Protein AF-A0A0F8YKE1-F1 (afdb_monomer_lite)

Secondary structure (DSSP, 8-state):
---EEEEE-TTT--TTT--SBTTB-BS-HHHHHHHHHHTTTT-TT--SSSTTEEEEEEBTB-B-S-EEE-S----BTTBPEEEEEESSSTTS---EEEETTSSSSEEEEEE-SS--TT-EEEEEEESEEEE--SSS--EEEEEESS-EEEEEES-EEES-SEEEESSS-EEEES-EEE-

Organism: NCBI:txid412755

InterPro domains:
  IPR011050 Pectin lyase fold/virulence factor [SSF51126] (3-175)
  IPR012334 Pectin lyase fold [G3DSA:2.160.20.10] (1-179)

Radius of gyration: 15.2 Å; chains: 1; bounding box: 40×34×45 Å

Structure (mmCIF, N/CA/C/O backbone):
data_AF-A0A0F8YKE1-F1
#
_entry.id   AF-A0A0F8YKE1-F1
#
loop_
_atom_site.group_PDB
_atom_site.id
_atom_site.type_symbol
_atom_site.label_atom_id
_atom_site.label_alt_id
_atom_site.label_comp_id
_atom_site.label_asym_id
_atom_site.label_entity_id
_atom_site.label_seq_id
_atom_site.pdbx_PDB_ins_code
_atom_site.Cartn_x
_atom_site.Cartn_y
_atom_site.Cartn_z
_atom_site.occupancy
_atom_site.B_iso_or_equiv
_atom_site.auth_seq_id
_atom_site.auth_comp_id
_atom_site.auth_asym_id
_atom_site.auth_atom_id
_atom_site.pdbx_PDB_model_num
ATOM 1 N N . MET A 1 1 ? 7.283 -3.281 23.071 1.00 42.06 1 MET A N 1
ATOM 2 C CA . MET A 1 1 ? 6.398 -2.168 22.668 1.00 42.06 1 MET A CA 1
ATOM 3 C C . MET A 1 1 ? 5.193 -2.804 21.998 1.00 42.06 1 MET A C 1
ATOM 5 O O . MET A 1 1 ? 5.369 -3.890 21.469 1.00 42.06 1 MET A O 1
ATOM 9 N N . ALA A 1 2 ? 3.989 -2.250 22.140 1.00 45.50 2 ALA A N 1
ATOM 10 C CA . ALA A 1 2 ? 2.823 -2.806 21.450 1.00 45.50 2 ALA A CA 1
ATOM 11 C C . ALA A 1 2 ? 2.965 -2.576 19.938 1.00 45.50 2 ALA A C 1
ATOM 13 O O . ALA A 1 2 ? 3.524 -1.544 19.557 1.00 45.50 2 ALA A O 1
ATOM 14 N N . ALA A 1 3 ? 2.463 -3.509 19.127 1.00 58.97 3 ALA A N 1
ATOM 15 C CA . ALA A 1 3 ? 2.350 -3.331 17.686 1.00 58.97 3 ALA A CA 1
ATOM 16 C C . ALA A 1 3 ? 1.659 -1.994 17.380 1.00 58.97 3 ALA A C 1
ATOM 18 O O . ALA A 1 3 ? 0.665 -1.640 18.024 1.00 58.97 3 ALA A O 1
ATOM 19 N N . SER A 1 4 ? 2.215 -1.226 16.445 1.00 85.44 4 SER A N 1
ATOM 20 C CA . SER A 1 4 ? 1.651 0.060 16.041 1.00 85.44 4 SER A CA 1
ATOM 21 C C . SER A 1 4 ? 0.777 -0.142 14.816 1.00 85.44 4 SER A C 1
ATOM 23 O O . SER A 1 4 ? 1.277 -0.415 13.732 1.00 85.44 4 SER A O 1
ATOM 25 N N . GLU A 1 5 ? -0.521 0.068 14.955 1.00 93.31 5 GLU A N 1
ATOM 26 C CA . GLU A 1 5 ? -1.420 0.123 13.806 1.00 93.31 5 GLU A CA 1
ATOM 27 C C . GLU A 1 5 ? -1.570 1.568 13.327 1.00 93.31 5 GLU A C 1
ATOM 29 O O . GLU A 1 5 ? -1.713 2.486 14.139 1.00 93.31 5 GLU A O 1
ATOM 34 N N . ILE A 1 6 ? -1.518 1.771 12.014 1.00 94.81 6 ILE A N 1
ATOM 35 C CA . ILE A 1 6 ? -1.763 3.054 11.356 1.00 94.81 6 ILE A CA 1
ATOM 36 C C . ILE A 1 6 ? -2.812 2.829 10.277 1.00 94.81 6 ILE A C 1
ATOM 38 O O . ILE A 1 6 ? -2.688 1.913 9.475 1.00 94.81 6 ILE A O 1
ATOM 42 N N . TYR A 1 7 ? -3.838 3.665 10.259 1.00 97.38 7 TYR A N 1
ATOM 43 C CA . TYR A 1 7 ? -4.981 3.530 9.371 1.00 97.38 7 TYR A CA 1
ATOM 44 C C . TYR A 1 7 ? -4.992 4.655 8.342 1.00 97.38 7 TYR A C 1
ATOM 46 O O . TYR A 1 7 ? -4.867 5.830 8.698 1.00 97.38 7 TYR A O 1
ATOM 54 N N . CYS A 1 8 ? -5.197 4.283 7.082 1.00 97.69 8 CYS A N 1
ATOM 55 C CA . CYS A 1 8 ? -5.431 5.192 5.972 1.00 97.69 8 CYS A CA 1
ATOM 56 C C . CYS A 1 8 ? -6.781 4.884 5.317 1.00 97.69 8 CYS A C 1
ATOM 58 O O . CYS A 1 8 ? -7.172 3.724 5.179 1.00 97.69 8 CYS A O 1
ATOM 60 N N . ASP A 1 9 ? -7.467 5.920 4.854 1.00 97.31 9 ASP A N 1
ATOM 61 C CA . ASP A 1 9 ? -8.730 5.836 4.117 1.00 97.31 9 ASP A CA 1
ATOM 62 C C . ASP A 1 9 ? -8.773 7.021 3.147 1.00 97.31 9 ASP A C 1
ATOM 64 O O . ASP A 1 9 ? -8.971 8.159 3.568 1.00 97.31 9 ASP A O 1
ATOM 68 N N . TYR A 1 10 ? -8.564 6.783 1.851 1.00 94.69 10 TYR A N 1
ATOM 69 C CA . TYR A 1 10 ? -8.483 7.882 0.881 1.00 94.69 10 TYR A CA 1
ATOM 70 C C . TYR A 1 10 ? -9.808 8.652 0.744 1.00 94.69 10 TYR A C 1
ATOM 72 O O . TYR A 1 10 ? -9.823 9.859 0.481 1.00 94.69 10 TYR A O 1
ATOM 80 N N . GLY A 1 11 ? -10.933 7.959 0.948 1.00 94.06 11 GLY A N 1
ATOM 81 C CA . GLY A 1 11 ? -12.273 8.527 0.833 1.00 94.06 11 GLY A CA 1
ATOM 82 C C . GLY A 1 11 ? -12.711 9.360 2.040 1.00 94.06 11 GLY A C 1
ATOM 83 O O . GLY A 1 11 ? -13.487 10.301 1.867 1.00 94.06 11 GLY A O 1
ATOM 84 N N . LEU A 1 12 ? -12.242 9.029 3.249 1.00 95.19 12 LEU A N 1
ATOM 85 C CA . LEU A 1 12 ? -12.722 9.635 4.504 1.00 95.19 12 LEU A CA 1
ATOM 86 C C . LEU A 1 12 ? -11.629 10.244 5.394 1.00 95.19 12 LEU A C 1
ATOM 88 O O . LEU A 1 12 ? -11.960 10.983 6.321 1.00 95.19 12 LEU A O 1
ATOM 92 N N . GLY A 1 13 ? -10.360 9.926 5.154 1.00 96.69 13 GLY A N 1
ATOM 93 C CA . GLY A 1 13 ? -9.231 10.383 5.956 1.00 96.69 13 GLY A CA 1
ATOM 94 C C . GLY A 1 13 ? -8.806 11.822 5.673 1.00 96.69 13 GLY A C 1
ATOM 95 O O . GLY A 1 13 ? -9.210 12.448 4.687 1.00 96.69 13 GLY A O 1
ATOM 96 N N . ASP A 1 14 ? -7.944 12.340 6.547 1.00 97.19 14 ASP A N 1
ATOM 97 C CA . ASP A 1 14 ? -7.379 13.688 6.451 1.00 97.19 14 ASP A CA 1
ATOM 98 C C . ASP A 1 14 ? -5.913 13.688 6.913 1.00 97.19 14 ASP A C 1
ATOM 100 O O . ASP A 1 14 ? -5.609 13.353 8.052 1.00 97.19 14 ASP A O 1
ATOM 104 N N . ASP A 1 15 ? -4.984 14.093 6.047 1.00 96.38 15 ASP A N 1
ATOM 105 C CA . ASP A 1 15 ? -3.555 14.145 6.391 1.00 96.38 15 ASP A CA 1
ATOM 106 C C . ASP A 1 15 ? -3.179 15.334 7.289 1.00 96.38 15 ASP A C 1
ATOM 108 O O . ASP A 1 15 ? -2.101 15.337 7.896 1.00 96.38 15 ASP A O 1
ATOM 112 N N . ALA A 1 16 ? -4.036 16.356 7.365 1.00 96.25 16 ALA A N 1
ATOM 113 C CA . ALA A 1 16 ? -3.823 17.529 8.202 1.00 96.25 16 ALA A CA 1
ATOM 114 C C . ALA A 1 16 ? -4.323 17.317 9.635 1.00 96.25 16 ALA A C 1
ATOM 116 O O . ALA A 1 16 ? -3.720 17.850 10.569 1.00 96.25 16 ALA A O 1
ATOM 117 N N . SER A 1 17 ? -5.424 16.577 9.804 1.00 95.44 17 SER A N 1
ATOM 118 C CA . SER A 1 17 ? -6.098 16.417 11.099 1.00 95.44 17 SER A CA 1
ATOM 119 C C . SER A 1 17 ? -6.250 14.974 11.591 1.00 95.44 17 SER A C 1
ATOM 121 O O . SER A 1 17 ? -6.520 14.781 12.777 1.00 95.44 17 SER A O 1
ATOM 123 N N . GLY A 1 18 ? -6.047 13.972 10.731 1.00 94.94 18 GLY A N 1
ATOM 124 C CA . GLY A 1 18 ? -6.016 12.563 11.114 1.00 94.94 18 GLY A CA 1
ATOM 125 C C . GLY A 1 18 ? -4.849 12.259 12.051 1.00 94.94 18 GLY A C 1
ATOM 126 O O . GLY A 1 18 ? -3.796 12.897 11.991 1.00 94.94 18 GLY A O 1
ATOM 127 N N . ASP A 1 19 ? -5.036 11.283 12.935 1.00 94.50 19 ASP A N 1
ATOM 128 C CA . ASP A 1 19 ? -4.008 10.812 13.872 1.00 94.50 19 ASP A CA 1
ATOM 129 C C . ASP A 1 19 ? -3.507 9.396 13.538 1.00 94.50 19 ASP A C 1
ATOM 131 O O . ASP A 1 19 ? -2.586 8.879 14.181 1.00 94.50 19 ASP A O 1
ATOM 135 N N . GLY A 1 20 ? -4.073 8.786 12.493 1.00 94.38 20 GLY A N 1
ATOM 136 C CA . GLY A 1 20 ? -3.740 7.444 12.038 1.00 94.38 20 GLY A CA 1
ATOM 137 C C . GLY A 1 20 ? -4.436 6.345 12.829 1.00 94.38 20 GLY A C 1
ATOM 138 O O . GLY A 1 20 ? -4.093 5.182 12.646 1.00 94.38 20 GLY A O 1
ATOM 139 N N . THR A 1 21 ? -5.394 6.668 13.700 1.00 95.81 21 THR A N 1
ATOM 140 C CA . THR A 1 21 ? -6.300 5.678 14.293 1.00 95.81 21 THR A CA 1
ATOM 141 C C . THR A 1 21 ? -7.418 5.317 13.318 1.00 95.81 21 THR A C 1
ATOM 143 O O . THR A 1 21 ? -7.737 6.075 12.407 1.00 95.81 21 THR A O 1
ATOM 146 N N . GLN A 1 22 ? -8.087 4.181 13.531 1.00 95.06 22 GLN A N 1
ATOM 147 C CA . GLN A 1 22 ? -9.212 3.771 12.682 1.00 95.06 22 GLN A CA 1
ATOM 148 C C . GLN A 1 22 ? -10.360 4.802 12.649 1.00 95.06 22 GLN A C 1
ATOM 150 O O . GLN A 1 22 ? -11.079 4.890 11.657 1.00 95.06 22 GLN A O 1
ATOM 155 N N . GLY A 1 23 ? -10.553 5.570 13.730 1.00 95.31 23 GLY A N 1
ATOM 156 C CA . GLY A 1 23 ? -11.599 6.594 13.817 1.00 95.31 23 GLY A CA 1
ATOM 157 C C . GLY A 1 23 ? -11.226 7.932 13.171 1.00 95.31 23 GLY A C 1
ATOM 158 O O . GLY A 1 23 ? -12.122 8.668 12.764 1.00 95.31 23 GLY A O 1
ATOM 159 N N . LEU A 1 24 ? -9.929 8.238 13.075 1.00 96.00 24 LEU A N 1
ATOM 160 C CA . LEU A 1 24 ? -9.374 9.440 12.446 1.00 96.00 24 LEU A CA 1
ATOM 161 C C . LEU A 1 24 ? -8.190 9.046 11.539 1.00 96.00 24 LEU A C 1
ATOM 163 O O . LEU A 1 24 ? -7.035 9.376 11.840 1.00 96.00 24 LEU A O 1
ATOM 167 N N . PRO A 1 25 ? -8.454 8.300 10.449 1.00 97.44 25 PRO A N 1
ATOM 168 C CA . PRO A 1 25 ? -7.399 7.781 9.594 1.00 97.44 25 PRO A CA 1
ATOM 169 C C . PRO A 1 25 ? -6.700 8.909 8.832 1.00 97.44 25 PRO A C 1
ATOM 171 O O . PRO A 1 25 ? -7.282 9.965 8.558 1.00 97.44 25 PRO A O 1
ATOM 174 N N . TYR A 1 26 ? -5.454 8.661 8.434 1.00 97.50 26 TYR A N 1
ATOM 175 C CA . TYR A 1 26 ? -4.803 9.490 7.424 1.00 97.50 26 TYR A CA 1
ATOM 176 C C . TYR A 1 26 ? -5.507 9.327 6.076 1.00 97.50 26 TYR A C 1
ATOM 178 O O . TYR A 1 26 ? -6.161 8.314 5.813 1.00 97.50 26 TYR A O 1
ATOM 186 N N . LYS A 1 27 ? -5.382 10.325 5.208 1.00 96.19 27 LYS A N 1
ATOM 187 C CA . LYS A 1 27 ? -5.922 10.243 3.854 1.00 96.19 27 LYS A CA 1
ATOM 188 C C . LYS A 1 27 ? -5.021 9.397 2.966 1.00 96.19 27 LYS A C 1
ATOM 190 O O . LYS A 1 27 ? -5.501 8.488 2.297 1.00 96.19 27 LYS A O 1
ATOM 195 N N . THR A 1 28 ? -3.724 9.689 2.967 1.00 94.69 28 THR A N 1
ATOM 196 C CA . THR A 1 28 ? -2.762 9.053 2.064 1.00 94.69 28 THR A CA 1
ATOM 197 C C . THR A 1 28 ? -1.931 7.992 2.769 1.00 94.69 28 THR A C 1
ATOM 199 O O . THR A 1 28 ? -1.672 8.054 3.976 1.00 94.69 28 THR A O 1
ATOM 202 N N . ALA A 1 29 ? -1.470 7.012 1.998 1.00 92.31 29 ALA A N 1
ATOM 203 C CA . ALA A 1 29 ? -0.461 6.069 2.448 1.00 92.31 29 ALA A CA 1
ATOM 204 C C . ALA A 1 29 ? 0.874 6.787 2.699 1.00 92.31 29 ALA A C 1
ATOM 206 O O . ALA A 1 29 ? 1.517 6.512 3.710 1.00 92.31 29 ALA A O 1
ATOM 207 N N . GLN A 1 30 ? 1.255 7.764 1.861 1.00 91.19 30 GLN A N 1
ATOM 208 C CA . GLN A 1 30 ? 2.483 8.551 2.058 1.00 91.19 30 GLN A CA 1
ATOM 209 C C . GLN A 1 30 ? 2.538 9.178 3.456 1.00 91.19 30 GLN A C 1
ATOM 211 O O . GLN A 1 30 ? 3.545 9.048 4.147 1.00 91.19 30 GLN A O 1
ATOM 216 N N . LYS A 1 31 ? 1.434 9.772 3.927 1.00 92.00 31 LYS A N 1
ATOM 217 C CA . LYS A 1 31 ? 1.377 10.358 5.268 1.00 92.00 31 LYS A CA 1
ATOM 218 C C . LYS A 1 31 ? 1.660 9.340 6.376 1.00 92.00 31 LYS A C 1
ATOM 220 O O . LYS A 1 31 ? 2.319 9.681 7.360 1.00 92.00 31 LYS A O 1
ATOM 225 N N . ALA A 1 32 ? 1.191 8.100 6.233 1.00 91.06 32 ALA A N 1
ATOM 226 C CA . ALA A 1 32 ? 1.505 7.039 7.185 1.00 91.06 32 ALA A CA 1
ATOM 227 C C . ALA A 1 32 ? 3.008 6.730 7.210 1.00 91.06 32 ALA A C 1
ATOM 229 O O . ALA A 1 32 ? 3.582 6.638 8.297 1.00 91.06 32 ALA A O 1
ATOM 230 N N . PHE A 1 33 ? 3.659 6.642 6.046 1.00 86.38 33 PHE A N 1
ATOM 231 C CA . PHE A 1 33 ? 5.111 6.447 5.965 1.00 86.38 33 PHE A CA 1
ATOM 232 C C . PHE A 1 33 ? 5.892 7.624 6.553 1.00 86.38 33 PHE A C 1
ATOM 234 O O . PHE A 1 33 ? 6.817 7.390 7.329 1.00 86.38 33 PHE A O 1
ATOM 241 N N . ASP A 1 34 ? 5.472 8.866 6.305 1.00 86.31 34 ASP A N 1
ATOM 242 C CA . ASP A 1 34 ? 6.092 10.057 6.900 1.00 86.31 34 ASP A CA 1
ATOM 243 C C . ASP A 1 34 ? 6.030 10.018 8.437 1.00 86.31 34 ASP A C 1
ATOM 245 O O . ASP A 1 34 ? 6.977 10.396 9.128 1.00 86.31 34 ASP A O 1
ATOM 249 N N . VAL A 1 35 ? 4.916 9.540 9.002 1.00 86.44 35 VAL A N 1
ATOM 250 C CA . VAL A 1 35 ? 4.739 9.397 10.455 1.00 86.44 35 VAL A CA 1
ATOM 251 C C . VAL A 1 35 ? 5.589 8.258 11.015 1.00 86.44 35 VAL A C 1
ATOM 253 O O . VAL A 1 35 ? 6.178 8.415 12.087 1.00 86.44 35 VAL A O 1
ATOM 256 N N . ILE A 1 36 ? 5.678 7.125 10.312 1.00 82.19 36 ILE A N 1
ATOM 257 C CA . ILE A 1 36 ? 6.575 6.017 10.678 1.00 82.19 36 ILE A CA 1
ATOM 258 C C . ILE A 1 36 ? 8.023 6.510 10.709 1.00 82.19 36 ILE A C 1
ATOM 260 O O . ILE A 1 36 ? 8.720 6.277 11.697 1.00 82.19 36 ILE A O 1
ATOM 264 N N . HIS A 1 37 ? 8.438 7.245 9.676 1.00 77.19 37 HIS A N 1
ATOM 265 C CA . HIS A 1 37 ? 9.758 7.862 9.574 1.00 77.19 37 HIS A CA 1
ATOM 266 C C . HIS A 1 37 ? 9.998 8.856 10.726 1.00 77.19 37 HIS A C 1
ATOM 268 O O . HIS A 1 37 ? 10.978 8.741 11.462 1.00 77.19 37 HIS A O 1
ATOM 274 N N . ALA A 1 38 ? 9.066 9.780 10.982 1.00 75.25 38 ALA A N 1
ATOM 275 C CA . ALA A 1 38 ? 9.215 10.793 12.031 1.00 75.25 38 ALA A CA 1
ATOM 276 C C . ALA A 1 38 ? 9.348 10.197 13.445 1.00 75.25 38 ALA A C 1
ATOM 278 O O . ALA A 1 38 ? 10.046 10.760 14.288 1.00 75.25 38 ALA A O 1
ATOM 279 N N . ARG A 1 39 ? 8.712 9.049 13.721 1.00 72.44 39 ARG A N 1
ATOM 280 C CA . ARG A 1 39 ? 8.850 8.330 15.004 1.00 72.44 39 ARG A CA 1
ATOM 281 C C . ARG A 1 39 ? 10.249 7.748 15.220 1.00 72.44 39 ARG A C 1
ATOM 283 O O . ARG A 1 39 ? 10.593 7.428 16.357 1.00 72.44 39 ARG A O 1
ATOM 290 N N . ALA A 1 40 ? 11.037 7.597 14.160 1.00 62.50 40 ALA A N 1
ATOM 291 C CA . ALA A 1 40 ? 12.343 6.956 14.198 1.00 62.50 40 ALA A CA 1
ATOM 292 C C . ALA A 1 40 ? 13.526 7.945 14.322 1.00 62.50 40 ALA A C 1
ATOM 294 O O . ALA A 1 40 ? 14.634 7.548 14.704 1.00 62.50 40 ALA A O 1
ATOM 295 N N . ALA A 1 41 ? 13.305 9.241 14.078 1.00 55.50 41 ALA A N 1
ATOM 296 C CA . ALA A 1 41 ? 14.303 10.291 14.281 1.00 55.50 41 ALA A CA 1
ATOM 297 C C . ALA A 1 41 ? 14.359 10.699 15.775 1.00 55.50 41 ALA A C 1
ATOM 299 O O . ALA A 1 41 ? 13.351 11.170 16.305 1.00 55.50 41 ALA A O 1
ATOM 300 N N . PRO A 1 42 ? 15.494 10.540 16.496 1.00 51.62 42 PRO A N 1
ATOM 301 C CA . PRO A 1 42 ? 16.862 10.670 16.005 1.00 51.62 42 PRO A CA 1
ATOM 302 C C . PRO A 1 42 ? 17.734 9.475 16.438 1.00 51.62 42 PRO A C 1
ATOM 304 O O . PRO A 1 42 ? 18.548 9.596 17.356 1.00 51.62 42 PRO A O 1
ATOM 307 N N . SER A 1 43 ? 17.569 8.293 15.841 1.00 50.75 43 SER A N 1
ATOM 308 C CA . SER A 1 43 ? 18.529 7.206 16.074 1.00 50.75 43 SER A CA 1
ATOM 309 C C . SER A 1 43 ? 19.722 7.365 15.124 1.00 50.75 43 SER A C 1
ATOM 311 O O . SER A 1 43 ? 19.540 7.175 13.924 1.00 50.75 43 SER A O 1
ATOM 313 N N . PRO A 1 44 ? 20.948 7.656 15.606 1.00 52.16 44 PRO A N 1
ATOM 314 C CA . PRO A 1 44 ? 22.135 7.790 14.750 1.00 52.16 44 PRO A CA 1
ATOM 315 C C . PRO A 1 44 ? 22.519 6.498 14.009 1.00 52.16 44 PRO A C 1
ATOM 317 O O . PRO A 1 44 ? 23.418 6.524 13.178 1.00 52.16 44 PRO A O 1
ATOM 320 N N . ASN A 1 45 ? 21.845 5.381 14.306 1.00 51.00 45 ASN A N 1
ATOM 321 C CA . ASN A 1 45 ? 22.076 4.085 13.675 1.00 51.00 45 ASN A CA 1
ATOM 322 C C . ASN A 1 45 ? 20.894 3.608 12.812 1.00 51.00 45 ASN A C 1
ATOM 324 O O . ASN A 1 45 ? 20.921 2.467 12.368 1.00 51.00 45 ASN A O 1
ATOM 328 N N . HIS A 1 46 ? 19.832 4.411 12.650 1.00 53.53 46 HIS A N 1
ATOM 329 C CA . HIS A 1 46 ? 18.600 4.028 11.937 1.00 53.53 46 HIS A CA 1
ATOM 330 C C . HIS A 1 46 ? 18.040 2.635 12.331 1.00 53.53 46 HIS A C 1
ATOM 332 O O . HIS A 1 46 ? 17.381 1.951 11.553 1.00 53.53 46 HIS A O 1
ATOM 338 N N . THR A 1 47 ? 18.288 2.184 13.566 1.00 48.72 47 THR A N 1
ATOM 339 C CA . THR A 1 47 ? 17.819 0.884 14.072 1.00 48.72 47 THR A CA 1
ATOM 340 C C . THR A 1 47 ? 16.449 1.023 14.746 1.00 48.72 47 THR A C 1
ATOM 342 O O . THR A 1 47 ? 16.351 1.772 15.720 1.00 48.72 47 THR A O 1
ATOM 345 N N . GLY A 1 48 ? 15.426 0.285 14.292 1.00 49.84 48 GLY A N 1
ATOM 346 C CA . GLY A 1 48 ? 14.100 0.184 14.937 1.00 49.84 48 GLY A CA 1
ATOM 347 C C . GLY A 1 48 ? 12.925 0.846 14.199 1.00 49.84 48 GLY A C 1
ATOM 348 O O . GLY A 1 48 ? 11.929 1.194 14.828 1.00 49.84 48 GLY A O 1
ATOM 349 N N . TRP A 1 49 ? 13.039 1.052 12.888 1.00 59.97 49 TRP A N 1
ATOM 350 C CA . TRP A 1 49 ? 12.039 1.737 12.062 1.00 59.97 49 TRP A CA 1
ATOM 351 C C . TRP A 1 49 ? 10.897 0.803 11.680 1.00 59.97 49 TRP A C 1
ATOM 353 O O . TRP A 1 49 ? 11.154 -0.272 11.143 1.00 59.97 49 TRP A O 1
ATOM 363 N N . GLY A 1 50 ? 9.646 1.198 11.940 1.00 55.38 50 GLY A N 1
ATOM 364 C CA . GLY A 1 50 ? 8.462 0.461 11.473 1.00 55.38 50 GLY A CA 1
ATOM 365 C C . GLY A 1 50 ? 8.371 -1.001 11.937 1.00 55.38 50 GLY A C 1
ATOM 366 O O . GLY A 1 50 ? 7.520 -1.742 11.453 1.00 55.38 50 GLY A O 1
ATOM 367 N N . THR A 1 51 ? 9.226 -1.435 12.872 1.00 66.25 51 THR A N 1
ATOM 368 C CA . THR A 1 51 ? 9.183 -2.786 13.437 1.00 66.25 51 THR A CA 1
ATOM 369 C C . THR A 1 51 ? 7.848 -2.980 14.136 1.00 66.25 51 THR A C 1
ATOM 371 O O . THR A 1 51 ? 7.473 -2.137 14.955 1.00 66.25 51 THR A O 1
ATOM 374 N N . ASP A 1 52 ? 7.157 -4.080 13.840 1.00 77.06 52 ASP A N 1
ATOM 375 C CA . ASP A 1 52 ? 5.844 -4.386 14.427 1.00 77.06 52 ASP A CA 1
ATOM 376 C C . ASP A 1 52 ? 4.776 -3.326 14.090 1.00 77.06 52 ASP A C 1
ATOM 378 O O . ASP A 1 52 ? 3.873 -3.047 14.879 1.00 77.06 52 ASP A O 1
ATOM 382 N N . THR A 1 53 ? 4.915 -2.662 12.936 1.00 87.06 53 THR A N 1
ATOM 383 C CA . THR A 1 53 ? 3.930 -1.696 12.439 1.00 87.06 53 THR A CA 1
ATOM 384 C C . THR A 1 53 ? 3.085 -2.329 11.344 1.00 87.06 53 THR A C 1
ATOM 386 O O . THR A 1 53 ? 3.607 -3.000 10.455 1.00 87.06 53 THR A O 1
ATOM 389 N N . THR A 1 54 ? 1.777 -2.094 11.397 1.00 92.69 54 THR A N 1
ATOM 390 C CA . THR A 1 54 ? 0.855 -2.425 10.307 1.00 92.69 54 THR A CA 1
ATOM 391 C C . THR A 1 54 ? 0.204 -1.151 9.793 1.00 92.69 54 THR A C 1
ATOM 393 O O . THR A 1 54 ? -0.372 -0.391 10.571 1.00 92.69 54 THR A O 1
ATOM 396 N N . VAL A 1 55 ? 0.300 -0.922 8.488 1.00 94.62 55 VAL A N 1
ATOM 397 C CA . VAL A 1 55 ? -0.422 0.124 7.766 1.00 94.62 55 VAL A CA 1
ATOM 398 C C . VAL A 1 55 ? -1.652 -0.509 7.125 1.00 94.62 55 VAL A C 1
ATOM 400 O O . VAL A 1 55 ? -1.540 -1.310 6.200 1.00 94.62 55 VAL A O 1
ATOM 403 N N . TRP A 1 56 ? -2.823 -0.147 7.629 1.00 97.56 56 TRP A N 1
ATOM 404 C CA . TRP A 1 56 ? -4.123 -0.578 7.137 1.00 97.56 56 TRP A CA 1
ATOM 405 C C . TRP A 1 56 ? -4.633 0.403 6.083 1.00 97.56 56 TRP A C 1
ATOM 407 O O . TRP A 1 56 ? -4.863 1.573 6.390 1.00 97.56 56 TRP A O 1
ATOM 417 N N . LEU A 1 57 ? -4.851 -0.071 4.859 1.00 97.69 57 LEU A N 1
ATOM 418 C CA . LEU A 1 57 ? -5.361 0.725 3.742 1.00 97.69 57 LEU A CA 1
ATOM 419 C C . LEU A 1 57 ? -6.801 0.327 3.436 1.00 97.69 57 LEU A C 1
ATOM 421 O O . LEU A 1 57 ? -7.078 -0.840 3.156 1.00 97.69 57 LEU A O 1
ATOM 425 N N . ARG A 1 58 ? -7.736 1.271 3.511 1.00 97.81 58 ARG A N 1
ATOM 426 C CA . ARG A 1 58 ? -9.151 0.960 3.322 1.00 97.81 58 ARG A CA 1
ATOM 427 C C . ARG A 1 58 ? -9.571 1.040 1.859 1.00 97.81 58 ARG A C 1
ATOM 429 O O . ARG A 1 58 ? -9.325 2.036 1.188 1.00 97.81 58 ARG A O 1
ATOM 436 N N . ASP A 1 59 ? -10.297 0.028 1.408 1.00 96.50 59 ASP A N 1
ATOM 437 C CA . ASP A 1 59 ? -10.949 -0.030 0.100 1.00 96.50 59 ASP A CA 1
ATOM 438 C C . ASP A 1 59 ? -12.252 0.793 0.083 1.00 96.50 59 ASP A C 1
ATOM 440 O O . ASP A 1 59 ? -13.365 0.267 0.130 1.00 96.50 59 ASP A O 1
ATOM 444 N N . THR A 1 60 ? -12.117 2.118 0.110 1.00 93.62 60 THR A N 1
ATOM 445 C CA . THR A 1 60 ? -13.241 3.071 -0.018 1.00 93.62 60 THR A CA 1
ATOM 446 C C . THR A 1 60 ? -13.158 3.892 -1.295 1.00 93.62 60 THR A C 1
ATOM 448 O O . THR A 1 60 ? -14.185 4.220 -1.890 1.00 93.62 60 THR A O 1
ATOM 451 N N . ALA A 1 61 ? -11.942 4.237 -1.704 1.00 93.00 61 ALA A N 1
ATOM 452 C CA . ALA A 1 61 ? -11.620 4.940 -2.931 1.00 93.00 61 ALA A CA 1
ATOM 453 C C . ALA A 1 61 ? -10.187 4.575 -3.354 1.00 93.00 61 ALA A C 1
ATOM 455 O O . ALA A 1 61 ? -9.380 4.225 -2.487 1.00 93.00 61 ALA A O 1
ATOM 456 N N . PRO A 1 62 ? -9.851 4.669 -4.652 1.00 91.69 62 PRO A N 1
ATOM 457 C CA . PRO A 1 62 ? -8.484 4.458 -5.101 1.00 91.69 62 PRO A CA 1
ATOM 458 C C . PRO A 1 62 ? -7.530 5.503 -4.513 1.00 91.69 62 PRO A C 1
ATOM 460 O O . PRO A 1 62 ? -7.851 6.690 -4.463 1.00 91.69 62 PRO A O 1
ATOM 463 N N . TYR A 1 63 ? -6.352 5.050 -4.103 1.00 91.44 63 TYR A N 1
ATOM 464 C CA . TYR A 1 63 ? -5.231 5.884 -3.690 1.00 91.44 63 TYR A CA 1
ATOM 465 C C . TYR A 1 63 ? -4.516 6.394 -4.943 1.00 91.44 63 TYR A C 1
ATOM 467 O O . TYR A 1 63 ? -3.857 5.625 -5.642 1.00 91.44 63 TYR A O 1
ATOM 475 N N . GLU A 1 64 ? -4.694 7.675 -5.261 1.00 87.75 64 GLU A N 1
ATOM 476 C CA . GLU A 1 64 ? -4.152 8.302 -6.480 1.00 87.75 64 GLU A CA 1
ATOM 477 C C . GLU A 1 64 ? -2.734 8.872 -6.282 1.00 87.75 64 GLU A C 1
ATOM 479 O O . GLU A 1 64 ? -2.088 9.351 -7.221 1.00 87.75 64 GLU A O 1
ATOM 484 N N . GLU A 1 65 ? -2.232 8.883 -5.047 1.00 82.94 65 GLU A N 1
ATOM 485 C CA . GLU A 1 65 ? -0.901 9.386 -4.738 1.00 82.94 65 GLU A CA 1
ATOM 486 C C . GLU A 1 65 ? 0.218 8.426 -5.161 1.00 82.94 65 GLU A C 1
ATOM 488 O O . GLU A 1 65 ? 0.016 7.239 -5.412 1.00 82.94 65 GLU A O 1
ATOM 493 N N . LYS A 1 66 ? 1.444 8.956 -5.197 1.00 83.62 66 LYS A N 1
ATOM 494 C CA . LYS A 1 66 ? 2.645 8.122 -5.165 1.00 83.62 66 LYS A CA 1
ATOM 495 C C . LYS A 1 66 ? 3.022 7.839 -3.718 1.00 83.62 66 LYS A C 1
ATOM 497 O O . LYS A 1 66 ? 2.910 8.731 -2.875 1.00 83.62 66 LYS A O 1
ATOM 502 N N . VAL A 1 67 ? 3.544 6.646 -3.471 1.00 84.19 67 VAL A N 1
ATOM 503 C CA . VAL A 1 67 ? 4.210 6.315 -2.215 1.00 84.19 67 VAL A CA 1
ATOM 504 C C . VAL A 1 67 ? 5.697 6.167 -2.476 1.00 84.19 67 VAL A C 1
ATOM 506 O O . VAL A 1 67 ? 6.127 5.364 -3.304 1.00 84.19 67 VAL A O 1
ATOM 509 N N . LEU A 1 68 ? 6.475 6.980 -1.780 1.00 80.56 68 LEU A N 1
ATOM 510 C CA . LEU A 1 68 ? 7.919 7.025 -1.828 1.00 80.56 68 LEU A CA 1
ATOM 511 C C . LEU A 1 68 ? 8.454 6.690 -0.442 1.00 80.56 68 LEU A C 1
ATOM 513 O O . LEU A 1 68 ? 8.173 7.386 0.535 1.00 80.56 68 LEU A O 1
ATOM 517 N N . VAL A 1 69 ? 9.217 5.605 -0.373 1.00 75.38 69 VAL A N 1
ATOM 518 C CA . VAL A 1 69 ? 9.907 5.186 0.843 1.00 75.38 69 VAL A CA 1
ATOM 519 C C . VAL A 1 69 ? 11.397 5.146 0.529 1.00 75.38 69 VAL A C 1
ATOM 521 O O . VAL A 1 69 ? 11.870 4.205 -0.105 1.00 75.38 69 VAL A O 1
ATOM 524 N N . GLU A 1 70 ? 12.097 6.211 0.920 1.00 63.78 70 GLU A N 1
ATOM 525 C CA . GLU A 1 70 ? 13.485 6.515 0.520 1.00 63.78 70 GLU A CA 1
ATOM 526 C C . GLU A 1 70 ? 14.561 6.006 1.493 1.00 63.78 70 GLU A C 1
ATOM 528 O O . GLU A 1 70 ? 15.754 6.204 1.270 1.00 63.78 70 GLU A O 1
ATOM 533 N N . GLU A 1 71 ? 14.190 5.309 2.568 1.00 59.81 71 GLU A N 1
ATOM 534 C CA . GLU A 1 71 ? 15.141 5.064 3.654 1.00 59.81 71 GLU A CA 1
ATOM 535 C C . GLU A 1 71 ? 15.181 3.630 4.185 1.00 59.81 71 GLU A C 1
ATOM 537 O O . GLU A 1 71 ? 14.250 2.829 4.051 1.00 59.81 71 GLU A O 1
ATOM 542 N N . GLU A 1 72 ? 16.323 3.309 4.798 1.00 56.34 72 GLU A N 1
ATOM 543 C CA . GLU A 1 72 ? 16.628 2.022 5.416 1.00 56.34 72 GLU A CA 1
ATOM 544 C C . GLU A 1 72 ? 15.710 1.768 6.613 1.00 56.34 72 GLU A C 1
ATOM 546 O O . GLU A 1 72 ? 15.999 2.138 7.751 1.00 56.34 72 GLU A O 1
ATOM 551 N N . MET A 1 73 ? 14.599 1.075 6.380 1.00 57.44 73 MET A N 1
ATOM 552 C CA . MET A 1 73 ? 13.831 0.531 7.488 1.00 57.44 73 MET A CA 1
ATOM 553 C C . MET A 1 73 ? 14.465 -0.774 7.951 1.00 57.44 73 MET A C 1
ATOM 555 O O . MET A 1 73 ? 14.387 -1.798 7.275 1.00 57.44 73 MET A O 1
ATOM 559 N N . THR A 1 74 ? 15.040 -0.760 9.149 1.00 56.84 74 THR A N 1
ATOM 560 C CA . THR A 1 74 ? 15.482 -1.968 9.860 1.00 56.84 74 THR A CA 1
ATOM 561 C C . THR A 1 74 ? 14.288 -2.722 10.456 1.00 56.84 74 THR A C 1
ATOM 563 O O . THR A 1 74 ? 14.214 -2.981 11.659 1.00 56.84 74 THR A O 1
ATOM 566 N N . ALA A 1 75 ? 13.338 -3.098 9.599 1.00 61.06 75 ALA A N 1
ATOM 567 C CA . ALA A 1 75 ? 12.413 -4.177 9.909 1.00 61.06 75 ALA A CA 1
ATOM 568 C C . ALA A 1 75 ? 13.217 -5.479 10.102 1.00 61.06 75 ALA A C 1
ATOM 570 O O . ALA A 1 75 ? 14.380 -5.580 9.706 1.00 61.06 75 ALA A O 1
ATOM 571 N N . SER A 1 76 ? 12.629 -6.493 10.731 1.00 72.25 76 SER A N 1
ATOM 572 C CA . SER A 1 76 ? 13.270 -7.811 10.849 1.00 72.25 76 SER A CA 1
ATOM 573 C C . SER A 1 76 ? 12.316 -8.903 10.398 1.00 72.25 76 SER A C 1
ATOM 575 O O . SER A 1 76 ? 11.106 -8.698 10.412 1.00 72.25 76 SER A O 1
ATOM 577 N N . ALA A 1 77 ? 12.834 -10.091 10.082 1.00 73.50 77 ALA A N 1
ATOM 578 C CA . ALA A 1 77 ? 11.997 -11.243 9.738 1.00 73.50 77 ALA A CA 1
ATOM 579 C C . ALA A 1 77 ? 10.931 -11.558 10.804 1.00 73.50 77 ALA A C 1
ATOM 581 O O . ALA A 1 77 ? 9.886 -12.114 10.487 1.00 73.50 77 ALA A O 1
ATOM 582 N N . LEU A 1 78 ? 11.205 -11.225 12.070 1.00 79.38 78 LEU A N 1
ATOM 583 C CA . LEU A 1 78 ? 10.293 -11.465 13.187 1.00 79.38 78 LEU A CA 1
ATOM 584 C C . LEU A 1 78 ? 9.273 -10.340 13.382 1.00 79.38 78 LEU A C 1
ATOM 586 O O . LEU A 1 78 ? 8.247 -10.577 14.006 1.00 79.38 78 LEU A O 1
ATOM 590 N N . LEU A 1 79 ? 9.571 -9.137 12.889 1.00 81.81 79 LEU A N 1
ATOM 591 C CA . LEU A 1 79 ? 8.769 -7.925 13.056 1.00 81.81 79 LEU A CA 1
ATOM 592 C C . LEU A 1 79 ? 8.809 -7.125 11.742 1.00 81.81 79 LEU A C 1
ATOM 594 O O . LEU A 1 79 ? 9.502 -6.099 11.683 1.00 81.81 79 LEU A O 1
ATOM 598 N N . PRO A 1 80 ? 8.162 -7.624 10.672 1.00 84.81 80 PRO A N 1
ATOM 599 C CA . PRO A 1 80 ? 8.129 -6.926 9.398 1.00 84.81 80 PRO A CA 1
ATOM 600 C C . PRO A 1 80 ? 7.262 -5.666 9.485 1.00 84.81 80 PRO A C 1
ATOM 602 O O . PRO A 1 80 ? 6.392 -5.563 10.353 1.00 84.81 80 PRO A O 1
ATOM 605 N N . LEU A 1 81 ? 7.459 -4.738 8.548 1.00 85.88 81 LEU A N 1
ATOM 606 C CA . LEU A 1 81 ? 6.428 -3.748 8.246 1.00 85.88 81 LEU A CA 1
ATOM 607 C C . LEU A 1 81 ? 5.345 -4.436 7.413 1.00 85.88 81 LEU A C 1
ATOM 609 O O . LEU A 1 81 ? 5.641 -4.992 6.351 1.00 85.88 81 LEU A O 1
ATOM 613 N N . VAL A 1 82 ? 4.102 -4.382 7.876 1.00 91.31 82 VAL A N 1
ATOM 614 C CA . VAL A 1 82 ? 2.957 -4.914 7.134 1.00 91.31 82 VAL A CA 1
ATOM 615 C C . VAL A 1 82 ? 2.184 -3.763 6.506 1.00 91.31 82 VAL A C 1
ATOM 617 O O . VAL A 1 82 ? 1.906 -2.764 7.163 1.00 91.31 82 VAL A O 1
ATOM 620 N N . ILE A 1 83 ? 1.828 -3.904 5.236 1.00 93.56 83 ILE A N 1
ATOM 621 C CA . ILE A 1 83 ? 0.931 -3.000 4.517 1.00 93.56 83 ILE A CA 1
ATOM 622 C C . ILE A 1 83 ? -0.218 -3.867 4.026 1.00 93.56 83 ILE A C 1
ATOM 624 O O . ILE A 1 83 ? 0.013 -4.776 3.230 1.00 93.56 83 ILE A O 1
ATOM 628 N N . GLU A 1 84 ? -1.432 -3.634 4.513 1.00 96.94 84 GLU A N 1
ATOM 629 C CA . GLU A 1 84 ? -2.559 -4.526 4.248 1.00 96.94 84 GLU A CA 1
ATOM 630 C C . GLU A 1 84 ? -3.837 -3.771 3.879 1.00 96.94 84 GLU A C 1
ATOM 632 O O . GLU A 1 84 ? -4.284 -2.871 4.594 1.00 96.94 84 GLU A O 1
ATOM 637 N N . GLY A 1 85 ? -4.436 -4.170 2.757 1.00 97.94 85 GLY A N 1
ATOM 638 C CA . GLY A 1 85 ? -5.773 -3.747 2.360 1.00 97.94 85 GLY A CA 1
ATOM 639 C C . GLY A 1 85 ? -6.867 -4.354 3.245 1.00 97.94 85 GLY A C 1
ATOM 640 O O . GLY A 1 85 ? -6.746 -5.492 3.711 1.00 97.94 85 GLY A O 1
ATOM 641 N N . TYR A 1 86 ? -7.950 -3.604 3.459 1.00 98.12 86 TYR A N 1
ATOM 642 C CA . TYR A 1 86 ? -9.171 -4.079 4.120 1.00 98.12 86 TYR A CA 1
ATOM 643 C C . TYR A 1 86 ? -10.418 -3.331 3.618 1.00 98.12 86 TYR A C 1
ATOM 645 O O . TYR A 1 86 ? -10.306 -2.226 3.094 1.00 98.12 86 TYR A O 1
ATOM 653 N N . THR A 1 87 ? -11.625 -3.885 3.793 1.00 96.94 87 THR A N 1
ATOM 654 C CA . THR A 1 87 ? -12.879 -3.190 3.410 1.00 96.94 87 THR A CA 1
ATOM 655 C C . THR A 1 87 ? -13.533 -2.462 4.585 1.00 96.94 87 THR A C 1
ATOM 657 O O . THR A 1 87 ? -13.788 -1.255 4.555 1.00 96.94 87 THR A O 1
ATOM 660 N N . ASN A 1 88 ? -13.822 -3.201 5.654 1.00 93.88 88 ASN A N 1
ATOM 661 C CA . ASN A 1 88 ? -14.602 -2.737 6.796 1.00 93.88 88 ASN A CA 1
ATOM 662 C C . ASN A 1 88 ? -13.907 -3.052 8.112 1.00 93.88 88 ASN A C 1
ATOM 664 O O . ASN A 1 88 ? -13.936 -2.237 9.031 1.00 93.88 88 ASN A O 1
ATOM 668 N N . THR A 1 89 ? -13.310 -4.240 8.215 1.00 95.94 89 THR A N 1
ATOM 669 C CA . THR A 1 89 ? -12.602 -4.693 9.414 1.00 95.94 89 THR A CA 1
ATOM 670 C C . THR A 1 89 ? -11.156 -5.011 9.053 1.00 95.94 89 THR A C 1
ATOM 672 O O . THR A 1 89 ? -10.935 -5.731 8.084 1.00 95.94 89 THR A O 1
ATOM 675 N N . PRO A 1 90 ? -10.168 -4.516 9.813 1.00 96.19 90 PRO A N 1
ATOM 676 C CA . PRO A 1 90 ? -8.769 -4.883 9.614 1.00 96.19 90 PRO A CA 1
ATOM 677 C C . PRO A 1 90 ? -8.580 -6.401 9.532 1.00 96.19 90 PRO A C 1
ATOM 679 O O . PRO A 1 90 ? -9.069 -7.141 10.388 1.00 96.19 90 PRO A O 1
ATOM 682 N N . GLY A 1 91 ? -7.910 -6.861 8.475 1.00 95.62 91 GLY A N 1
ATOM 683 C CA . GLY A 1 91 ? -7.649 -8.279 8.211 1.00 95.62 91 GLY A CA 1
ATOM 684 C C . GLY A 1 91 ? -8.796 -9.041 7.537 1.00 95.62 91 GLY A C 1
ATOM 685 O O . GLY A 1 91 ? -8.743 -10.268 7.466 1.00 95.62 91 GLY A O 1
ATOM 686 N N . ASP A 1 92 ? -9.831 -8.356 7.037 1.00 97.12 92 ASP A N 1
ATOM 687 C CA . ASP A 1 92 ? -10.963 -8.985 6.337 1.00 97.12 92 ASP A CA 1
ATOM 688 C C . ASP A 1 92 ? -10.656 -9.460 4.903 1.00 97.12 92 ASP A C 1
ATOM 690 O O . ASP A 1 92 ? -11.507 -10.090 4.274 1.00 97.12 92 ASP A O 1
ATOM 694 N N . GLY A 1 93 ? -9.451 -9.193 4.390 1.00 94.88 93 GLY A N 1
ATOM 695 C CA . GLY A 1 93 ? -9.047 -9.571 3.034 1.00 94.88 93 GLY A CA 1
ATOM 696 C C . GLY A 1 93 ? -9.537 -8.619 1.939 1.00 94.88 93 GLY A C 1
ATOM 697 O O . GLY A 1 93 ? -9.443 -8.958 0.759 1.00 94.88 93 GLY A O 1
ATOM 698 N N . GLY A 1 94 ? -10.082 -7.454 2.304 1.00 97.50 94 GLY A N 1
ATOM 699 C CA . GLY A 1 94 ? -10.423 -6.395 1.357 1.00 97.50 94 GLY A CA 1
ATOM 700 C C . GLY A 1 94 ? -9.215 -5.883 0.583 1.00 97.50 94 GLY A C 1
ATOM 701 O O . GLY A 1 94 ? -8.105 -5.900 1.101 1.00 97.50 94 GLY A O 1
ATOM 702 N N . ILE A 1 95 ? -9.424 -5.430 -0.655 1.00 97.31 95 ILE A N 1
ATOM 703 C CA . ILE A 1 95 ? -8.319 -5.053 -1.542 1.00 97.31 95 ILE A CA 1
ATOM 704 C C . ILE A 1 95 ? -8.299 -3.549 -1.756 1.00 97.31 95 ILE A C 1
ATOM 706 O O . ILE A 1 95 ? -9.136 -3.015 -2.473 1.00 97.31 95 ILE A O 1
ATOM 710 N N . ALA A 1 96 ? -7.316 -2.874 -1.166 1.00 96.69 96 ALA A N 1
ATOM 711 C CA . ALA A 1 96 ? -7.093 -1.458 -1.430 1.00 96.69 96 ALA A CA 1
ATOM 712 C C . ALA A 1 96 ? -6.428 -1.277 -2.799 1.00 96.69 96 ALA A C 1
ATOM 714 O O . ALA A 1 96 ? -5.529 -2.038 -3.163 1.00 96.69 96 ALA A O 1
ATOM 715 N N . THR A 1 97 ? -6.854 -0.261 -3.547 1.00 94.56 97 THR A N 1
ATOM 716 C CA . THR A 1 97 ? -6.352 -0.003 -4.903 1.00 94.56 97 THR A CA 1
ATOM 717 C C . THR A 1 97 ? -5.474 1.23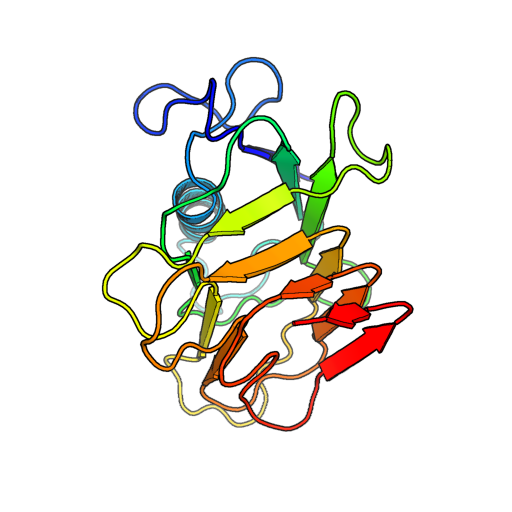9 -4.923 1.00 94.56 97 THR A C 1
ATOM 719 O O . THR A 1 97 ? -5.945 2.313 -4.563 1.00 94.56 97 THR A O 1
ATOM 722 N N . PHE A 1 98 ? -4.237 1.112 -5.396 1.00 91.25 98 PHE A N 1
ATOM 723 C CA . PHE A 1 98 ? -3.434 2.244 -5.857 1.00 91.25 98 PHE A CA 1
ATOM 724 C C . PHE A 1 98 ? -3.690 2.466 -7.340 1.00 91.25 98 PHE A C 1
ATOM 726 O O . PHE A 1 98 ? -3.488 1.551 -8.143 1.00 91.25 98 PHE A O 1
ATOM 733 N N . ASP A 1 99 ? -4.119 3.678 -7.681 1.00 87.00 99 ASP A N 1
ATOM 734 C CA . ASP A 1 99 ? -4.381 4.101 -9.049 1.00 87.00 99 ASP A CA 1
ATOM 735 C C . ASP A 1 99 ? -3.296 5.066 -9.543 1.00 87.00 99 ASP A C 1
ATOM 737 O O . ASP A 1 99 ? -3.153 6.192 -9.068 1.00 87.00 99 ASP A O 1
ATOM 741 N N . GLY A 1 100 ? -2.532 4.629 -10.541 1.00 69.38 100 GLY A N 1
ATOM 742 C CA . GLY A 1 100 ? -1.449 5.374 -11.179 1.00 69.38 100 GLY A CA 1
ATOM 743 C C . GLY A 1 100 ? -1.868 6.571 -12.036 1.00 69.38 100 GLY A C 1
ATOM 744 O O . GLY A 1 100 ? -1.183 6.877 -13.016 1.00 69.38 100 GLY A O 1
ATOM 745 N N . THR A 1 101 ? -2.975 7.254 -11.736 1.00 68.38 101 THR A N 1
ATOM 746 C CA . THR A 1 101 ? -3.371 8.493 -12.438 1.00 68.38 101 THR A CA 1
ATOM 747 C C . THR A 1 101 ? -2.394 9.648 -12.214 1.00 68.38 101 THR A C 1
ATOM 749 O O . THR A 1 101 ? -2.427 10.633 -12.956 1.00 68.38 101 THR A O 1
ATOM 752 N N . ASN A 1 102 ? -1.483 9.525 -11.246 1.00 64.81 102 ASN A N 1
ATOM 753 C CA . ASN A 1 102 ? -0.377 10.454 -11.068 1.00 64.81 102 ASN A CA 1
ATOM 754 C C . ASN A 1 102 ? 0.552 10.507 -12.306 1.00 64.81 102 ASN A C 1
ATOM 756 O O . ASN A 1 102 ? 0.596 9.607 -13.148 1.00 64.81 102 ASN A O 1
ATOM 760 N N . THR A 1 103 ? 1.304 11.601 -12.443 1.00 66.81 103 THR A N 1
ATOM 761 C CA . THR A 1 103 ? 2.224 11.829 -13.576 1.00 66.81 103 THR A CA 1
ATOM 762 C C . THR A 1 103 ? 3.512 11.006 -13.501 1.00 66.81 103 THR A C 1
ATOM 764 O O . THR A 1 103 ? 4.386 11.175 -14.349 1.00 66.81 103 THR A O 1
ATOM 767 N N . GLU A 1 104 ? 3.669 10.162 -12.484 1.00 72.94 104 GLU A N 1
ATOM 768 C CA . GLU A 1 104 ? 4.881 9.378 -12.270 1.00 72.94 104 GLU A CA 1
ATOM 769 C C . GLU A 1 104 ? 4.844 8.075 -13.071 1.00 72.94 104 GLU A C 1
ATOM 771 O O . GLU A 1 104 ? 3.859 7.727 -13.732 1.00 72.94 104 GLU A O 1
ATOM 776 N N . THR A 1 105 ? 5.954 7.345 -13.017 1.00 77.88 105 THR A N 1
ATOM 777 C CA . THR A 1 105 ? 6.097 6.028 -13.639 1.00 77.88 105 THR A CA 1
ATOM 778 C C . THR A 1 105 ? 5.883 4.885 -12.647 1.00 77.88 105 THR A C 1
ATOM 780 O O . THR A 1 105 ? 6.158 3.755 -13.021 1.00 77.88 105 THR A O 1
ATOM 783 N N . TYR A 1 106 ? 5.426 5.142 -11.412 1.00 77.44 106 TYR A N 1
ATOM 784 C CA . TYR A 1 106 ? 5.163 4.099 -10.412 1.00 77.44 106 TYR A CA 1
ATOM 785 C C . TYR A 1 106 ? 4.071 4.463 -9.385 1.00 77.44 106 TYR A C 1
ATOM 787 O O . TYR A 1 106 ? 3.828 5.647 -9.141 1.00 77.44 106 TYR A O 1
ATOM 795 N N . ALA A 1 107 ? 3.441 3.465 -8.745 1.00 80.56 107 ALA A N 1
ATOM 796 C CA . ALA A 1 107 ? 2.601 3.679 -7.548 1.00 80.56 107 ALA A CA 1
ATOM 797 C C . ALA A 1 107 ? 3.457 3.700 -6.293 1.00 80.56 107 ALA A C 1
ATOM 799 O O . ALA A 1 107 ? 3.392 4.630 -5.492 1.00 80.56 107 ALA A O 1
ATOM 800 N N . PHE A 1 108 ? 4.278 2.665 -6.150 1.00 80.62 108 PHE A N 1
ATOM 801 C CA . PHE A 1 108 ? 5.153 2.478 -5.008 1.00 80.62 108 PHE A CA 1
ATOM 802 C C . PHE A 1 108 ? 6.602 2.507 -5.469 1.00 80.62 108 PHE A C 1
ATOM 804 O O . PHE A 1 108 ? 7.010 1.669 -6.272 1.00 80.62 108 PHE A O 1
ATOM 811 N N . ARG A 1 109 ? 7.382 3.450 -4.943 1.00 82.31 109 ARG A N 1
ATOM 812 C CA . ARG A 1 109 ? 8.837 3.460 -5.062 1.00 82.31 109 ARG A CA 1
ATOM 813 C C . ARG A 1 109 ? 9.461 3.152 -3.727 1.00 82.31 109 ARG A C 1
ATOM 815 O O . ARG A 1 109 ? 9.217 3.820 -2.725 1.00 82.31 109 ARG A O 1
ATOM 822 N N . LEU A 1 110 ? 10.293 2.134 -3.771 1.00 75.75 110 LEU A N 1
ATOM 823 C CA . LEU A 1 110 ? 11.054 1.634 -2.658 1.00 75.75 110 LEU A CA 1
ATOM 824 C C . LEU A 1 110 ? 12.519 1.847 -3.018 1.00 75.75 110 LEU A C 1
ATOM 826 O O . LEU A 1 110 ? 13.003 1.269 -3.988 1.00 75.75 110 LEU A O 1
ATOM 830 N N . GLU A 1 111 ? 13.211 2.733 -2.318 1.00 72.12 111 GLU A N 1
ATOM 831 C CA . GLU A 1 111 ? 14.591 3.081 -2.648 1.00 72.12 111 GLU A CA 1
ATOM 832 C C . GLU A 1 111 ? 15.443 3.149 -1.387 1.00 72.12 111 GLU A C 1
ATOM 834 O O . GLU A 1 111 ? 14.984 3.582 -0.335 1.00 72.12 111 GLU A O 1
ATOM 839 N N . SER A 1 112 ? 16.695 2.704 -1.491 1.00 62.09 112 SER A N 1
ATOM 840 C CA . SER A 1 112 ? 17.713 3.022 -0.492 1.00 62.09 112 SER A CA 1
ATOM 841 C C . SER A 1 112 ? 18.503 4.243 -0.958 1.00 62.09 112 SER A C 1
ATOM 843 O O . SER A 1 112 ? 19.223 4.150 -1.955 1.00 62.09 112 SER A O 1
ATOM 845 N N . GLU A 1 113 ? 18.446 5.358 -0.231 1.00 54.78 113 GLU A N 1
ATOM 846 C CA . GLU A 1 113 ? 19.302 6.523 -0.516 1.00 54.78 113 GLU A CA 1
ATOM 847 C C . GLU A 1 113 ? 20.805 6.245 -0.330 1.00 54.78 113 GLU A C 1
ATOM 849 O O . GLU A 1 113 ? 21.655 6.912 -0.925 1.00 54.78 113 GLU A O 1
ATOM 854 N N . PHE A 1 114 ? 21.159 5.230 0.458 1.00 47.88 114 PHE A N 1
ATOM 855 C CA . PHE A 1 114 ? 22.546 4.882 0.738 1.00 47.88 114 PHE A CA 1
ATOM 856 C C . PHE A 1 114 ? 22.929 3.620 -0.031 1.00 47.88 114 PHE A C 1
ATOM 858 O O . PHE A 1 114 ? 22.304 2.575 0.117 1.00 47.88 114 PHE A O 1
ATOM 865 N N . GLY A 1 115 ? 23.976 3.716 -0.858 1.00 45.59 115 GLY A N 1
ATOM 866 C CA . GLY A 1 115 ? 24.571 2.608 -1.620 1.00 45.59 115 GLY A CA 1
ATOM 867 C C . GLY A 1 115 ? 25.258 1.551 -0.746 1.00 45.59 115 GLY A C 1
ATOM 868 O O . GLY A 1 115 ? 26.392 1.169 -1.021 1.00 45.59 115 GLY A O 1
ATOM 869 N N . ALA A 1 116 ? 24.611 1.134 0.341 1.00 46.81 116 ALA A N 1
ATOM 870 C CA . ALA A 1 116 ? 25.040 0.060 1.210 1.00 46.81 116 ALA A CA 1
ATOM 871 C C . ALA A 1 116 ? 24.421 -1.256 0.719 1.00 46.81 116 ALA A C 1
ATOM 873 O O . ALA A 1 116 ? 23.206 -1.445 0.712 1.00 46.81 116 ALA A O 1
ATOM 874 N N . ASP A 1 117 ? 25.283 -2.189 0.326 1.00 52.94 117 ASP A N 1
ATOM 875 C CA . ASP A 1 117 ? 24.942 -3.435 -0.373 1.00 52.94 117 ASP A CA 1
ATOM 876 C C . ASP A 1 117 ? 24.113 -4.462 0.441 1.00 52.94 117 ASP A C 1
ATOM 878 O O . ASP A 1 117 ? 23.937 -5.592 -0.008 1.00 52.94 117 ASP A O 1
ATOM 882 N N . ASN A 1 118 ? 23.594 -4.120 1.632 1.00 55.25 118 ASN A N 1
ATOM 883 C CA . ASN A 1 118 ? 23.060 -5.091 2.604 1.00 55.25 118 ASN A CA 1
ATOM 884 C C . ASN A 1 118 ? 21.729 -4.693 3.278 1.00 55.25 118 ASN A C 1
ATOM 886 O O . ASN A 1 118 ? 21.420 -5.189 4.368 1.00 55.25 118 ASN A O 1
ATOM 890 N N . ASN A 1 119 ? 20.935 -3.814 2.669 1.00 58.38 119 ASN A N 1
ATOM 891 C CA . ASN A 1 119 ? 19.681 -3.371 3.274 1.00 58.38 119 ASN A CA 1
ATOM 892 C C . ASN A 1 119 ? 18.592 -4.452 3.175 1.00 58.38 119 ASN A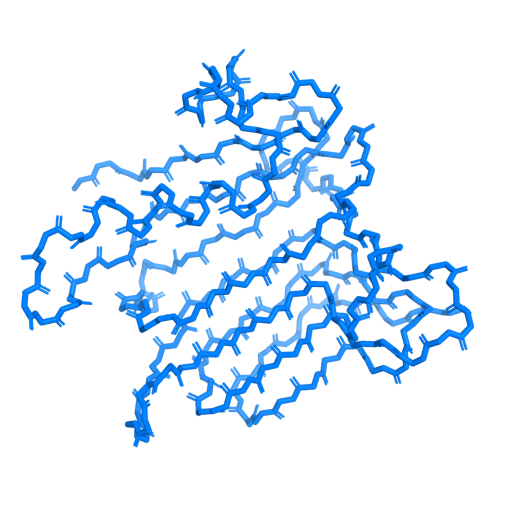 C 1
ATOM 894 O O . ASN A 1 119 ? 18.104 -4.804 2.101 1.00 58.38 119 ASN A O 1
ATOM 898 N N . ASN A 1 120 ? 18.223 -5.013 4.331 1.00 66.94 120 ASN A N 1
ATOM 899 C CA . ASN A 1 120 ? 17.156 -6.003 4.444 1.00 66.94 120 ASN A CA 1
ATOM 900 C C . ASN A 1 120 ? 15.831 -5.299 4.761 1.00 66.94 120 ASN A C 1
ATOM 902 O O . ASN A 1 120 ? 15.572 -4.924 5.903 1.00 66.94 120 ASN A O 1
ATOM 906 N N . TYR A 1 121 ? 14.977 -5.175 3.754 1.00 70.56 121 TYR A N 1
ATOM 907 C CA . TYR A 1 121 ? 13.626 -4.641 3.860 1.00 70.56 121 TYR A CA 1
ATOM 908 C C . TYR A 1 121 ? 12.659 -5.786 4.165 1.00 70.56 121 TYR A C 1
ATOM 910 O O . TYR A 1 121 ? 12.127 -6.411 3.257 1.00 70.56 121 TYR A O 1
ATOM 918 N N . TYR A 1 122 ? 12.423 -6.090 5.442 1.00 81.38 122 TYR A N 1
ATOM 919 C CA . TYR A 1 122 ? 11.439 -7.113 5.823 1.00 81.38 122 TYR A CA 1
ATOM 920 C C . TYR A 1 122 ? 10.024 -6.551 5.765 1.00 81.38 122 TYR A C 1
ATOM 922 O O . TYR A 1 122 ? 9.516 -6.012 6.750 1.00 81.38 122 TYR A O 1
ATOM 930 N N . TRP A 1 123 ? 9.422 -6.602 4.584 1.00 86.00 123 TRP A N 1
ATOM 931 C CA . TRP A 1 123 ? 8.104 -6.032 4.329 1.00 86.00 123 TRP A CA 1
ATOM 932 C C . TRP A 1 123 ? 7.137 -7.104 3.872 1.00 86.00 123 TRP A C 1
ATOM 934 O O . TRP A 1 123 ? 7.510 -8.045 3.170 1.00 86.00 123 TRP A O 1
ATOM 944 N N . VAL A 1 124 ? 5.877 -6.923 4.235 1.00 91.00 124 VAL A N 1
ATOM 945 C CA . VAL A 1 124 ? 4.787 -7.789 3.812 1.00 91.00 124 VAL A CA 1
ATOM 946 C C . VAL A 1 124 ? 3.672 -6.905 3.268 1.00 91.00 124 VAL A C 1
ATOM 948 O O . VAL A 1 124 ? 3.023 -6.182 4.017 1.00 91.00 124 VAL A O 1
ATOM 951 N N . VAL A 1 125 ? 3.470 -6.950 1.956 1.00 93.38 125 VAL A N 1
ATOM 952 C CA . VAL A 1 125 ? 2.419 -6.224 1.239 1.00 93.38 125 VAL A CA 1
ATOM 953 C C . VAL A 1 125 ? 1.284 -7.197 0.948 1.00 93.38 125 VAL A C 1
ATOM 955 O O . VAL A 1 125 ? 1.510 -8.226 0.307 1.00 93.38 125 VAL A O 1
ATOM 958 N N . LYS A 1 126 ? 0.079 -6.897 1.439 1.00 96.88 126 LYS A N 1
ATOM 959 C CA . LYS A 1 126 ? -1.071 -7.806 1.425 1.00 96.88 126 LYS A CA 1
ATOM 960 C C . LYS A 1 126 ? -2.338 -7.153 0.911 1.00 96.88 126 LYS A C 1
ATOM 962 O O . LYS A 1 126 ? -2.667 -6.044 1.312 1.00 96.88 126 LYS A O 1
ATOM 967 N N . ASN A 1 127 ? -3.087 -7.880 0.087 1.00 98.06 127 ASN A N 1
ATOM 968 C CA . ASN A 1 127 ? -4.401 -7.449 -0.401 1.00 98.06 127 ASN A CA 1
ATOM 969 C C . ASN A 1 127 ? -4.356 -6.048 -1.046 1.00 98.06 127 ASN A C 1
ATOM 971 O O . ASN A 1 127 ? -5.175 -5.186 -0.746 1.00 98.06 127 ASN A O 1
ATOM 975 N N . ILE A 1 128 ? -3.364 -5.794 -1.900 1.00 96.69 128 ILE A N 1
ATOM 976 C CA . ILE A 1 128 ? -3.220 -4.514 -2.610 1.00 96.69 128 ILE A CA 1
ATOM 977 C C . ILE A 1 128 ? -3.362 -4.747 -4.111 1.00 96.69 128 ILE A C 1
ATOM 979 O O . ILE A 1 128 ? -2.729 -5.655 -4.653 1.00 96.69 128 ILE A O 1
ATOM 983 N N . GLU A 1 129 ? -4.160 -3.922 -4.782 1.00 95.12 129 GLU A N 1
ATOM 984 C CA . GLU A 1 129 ? -4.191 -3.816 -6.238 1.00 95.12 129 GLU A CA 1
ATOM 985 C C . GLU A 1 129 ? -3.362 -2.610 -6.687 1.00 95.12 129 GLU A C 1
ATOM 987 O O . GLU A 1 129 ? -3.632 -1.477 -6.300 1.00 95.12 129 GLU A O 1
ATOM 992 N N . PHE A 1 130 ? -2.343 -2.860 -7.506 1.00 92.44 130 PHE A N 1
ATOM 993 C CA . PHE A 1 130 ? -1.567 -1.834 -8.195 1.00 92.44 130 PHE A CA 1
ATOM 994 C C . PHE A 1 130 ? -2.066 -1.757 -9.626 1.00 92.44 130 PHE A C 1
ATOM 996 O O . PHE A 1 130 ? -1.864 -2.703 -10.400 1.00 92.44 130 PHE A O 1
ATOM 1003 N N . LYS A 1 131 ? -2.727 -0.655 -9.976 1.00 88.00 131 LYS A N 1
ATOM 1004 C CA . LYS A 1 131 ? -3.314 -0.497 -11.298 1.00 88.00 131 LYS A CA 1
ATOM 1005 C C . LYS A 1 131 ? -3.117 0.898 -11.857 1.00 88.00 131 LYS A C 1
ATOM 1007 O O . LYS A 1 131 ? -3.146 1.876 -11.123 1.00 88.00 131 LYS A O 1
ATOM 1012 N N . ARG A 1 132 ? -2.984 1.002 -13.176 1.00 78.94 132 ARG A N 1
ATOM 1013 C CA . ARG A 1 132 ? -3.089 2.278 -13.895 1.00 78.94 132 ARG A CA 1
ATOM 1014 C C . ARG A 1 132 ? -4.216 2.215 -14.915 1.00 78.94 132 ARG A C 1
ATOM 1016 O O . ARG A 1 132 ? -4.479 1.161 -15.473 1.00 78.94 132 ARG A O 1
ATOM 1023 N N . TYR A 1 133 ? -4.881 3.331 -15.203 1.00 68.44 133 TYR A N 1
ATOM 1024 C CA . TYR A 1 133 ? -5.922 3.407 -16.248 1.00 68.44 133 TYR A CA 1
ATOM 1025 C C . TYR A 1 133 ? -5.495 4.179 -17.512 1.00 68.44 133 TYR A C 1
ATOM 1027 O O . TYR A 1 133 ? -6.346 4.531 -18.327 1.00 68.44 133 TYR A O 1
ATOM 1035 N N . THR A 1 134 ? -4.203 4.467 -17.699 1.00 68.56 134 THR A N 1
ATOM 1036 C CA . THR A 1 134 ? -3.698 5.302 -18.806 1.00 68.56 134 THR A CA 1
ATOM 1037 C C . THR A 1 134 ? -2.620 4.599 -19.635 1.00 68.56 134 THR A C 1
ATOM 1039 O O . THR A 1 134 ? -1.871 3.773 -19.123 1.00 68.56 134 THR A O 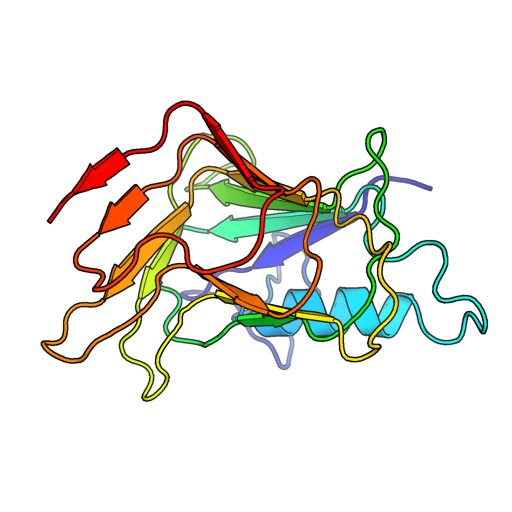1
ATOM 1042 N N . ASP A 1 135 ? -2.503 4.977 -20.914 1.00 61.06 135 ASP A N 1
ATOM 1043 C CA . ASP A 1 135 ? -1.633 4.344 -21.929 1.00 61.06 135 ASP A CA 1
ATOM 1044 C C . ASP A 1 135 ? -0.122 4.634 -21.765 1.00 61.06 135 ASP A C 1
ATOM 1046 O O . ASP A 1 135 ? 0.673 4.430 -22.686 1.00 61.06 135 ASP A O 1
ATOM 1050 N N . THR A 1 136 ? 0.304 5.161 -20.617 1.00 66.75 136 THR A N 1
ATOM 1051 C CA . THR A 1 136 ? 1.709 5.522 -20.371 1.00 66.75 136 THR A CA 1
ATOM 1052 C C . THR A 1 136 ? 2.391 4.488 -19.492 1.00 66.75 136 THR A C 1
ATOM 1054 O O . THR A 1 136 ? 1.844 4.094 -18.463 1.00 66.75 136 THR A O 1
ATOM 1057 N N . ALA A 1 137 ? 3.602 4.077 -19.885 1.00 68.50 137 ALA A N 1
ATOM 1058 C CA . ALA A 1 137 ? 4.369 3.058 -19.178 1.00 68.50 137 ALA A CA 1
ATOM 1059 C C . ALA A 1 137 ? 4.486 3.374 -17.678 1.00 68.50 137 ALA A C 1
ATOM 1061 O O . ALA A 1 137 ? 4.836 4.494 -17.294 1.00 68.50 137 ALA A O 1
ATOM 1062 N N . TRP A 1 138 ? 4.138 2.388 -16.856 1.00 78.56 138 TRP A N 1
ATOM 1063 C CA . TRP A 1 138 ? 4.054 2.502 -15.406 1.00 78.56 138 TRP A CA 1
ATOM 1064 C C . TRP A 1 138 ? 4.374 1.181 -14.738 1.00 78.56 138 TRP A C 1
ATOM 1066 O O . TRP A 1 138 ? 3.916 0.126 -15.189 1.00 78.56 138 TRP A O 1
ATOM 1076 N N . ASP A 1 139 ? 5.113 1.271 -13.648 1.00 82.31 139 ASP A N 1
ATOM 1077 C CA . ASP A 1 139 ? 5.481 0.152 -12.813 1.00 82.31 139 ASP A CA 1
ATOM 1078 C C . ASP A 1 139 ? 4.538 0.099 -11.602 1.00 82.31 139 ASP A C 1
ATOM 1080 O O . ASP A 1 139 ? 4.389 1.085 -10.885 1.00 82.31 139 ASP A O 1
ATOM 1084 N N . GLY A 1 140 ? 3.906 -1.042 -11.325 1.00 82.00 140 GLY A N 1
ATO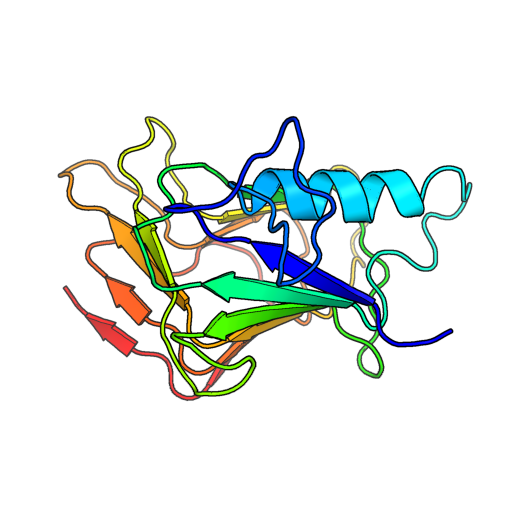M 1085 C CA . GLY A 1 140 ? 3.083 -1.185 -10.115 1.00 82.00 140 GLY A CA 1
ATOM 1086 C C . GLY A 1 140 ? 3.908 -0.887 -8.861 1.00 82.00 140 GLY A C 1
ATOM 1087 O O . GLY A 1 140 ? 3.569 -0.022 -8.050 1.00 82.00 140 GLY A O 1
ATOM 1088 N N . VAL A 1 141 ? 5.061 -1.549 -8.766 1.00 86.25 141 VAL A N 1
ATOM 1089 C CA . VAL A 1 141 ? 6.099 -1.253 -7.776 1.00 86.25 141 VAL A CA 1
ATOM 1090 C C . VAL A 1 141 ? 7.448 -1.132 -8.466 1.00 86.25 141 VAL A C 1
ATOM 1092 O O . VAL A 1 141 ? 7.841 -2.009 -9.238 1.00 86.25 141 VAL A O 1
ATOM 1095 N N . TRP A 1 142 ? 8.180 -0.078 -8.128 1.00 85.62 142 TRP A N 1
ATOM 1096 C CA . TRP A 1 142 ? 9.566 0.134 -8.511 1.00 85.62 142 TRP A CA 1
ATOM 1097 C C . TRP A 1 142 ? 10.465 0.032 -7.277 1.00 85.62 142 TRP A C 1
ATOM 1099 O O . TRP A 1 142 ? 10.296 0.760 -6.302 1.00 85.62 142 TRP A O 1
ATOM 1109 N N . GLY A 1 143 ? 11.431 -0.875 -7.318 1.00 78.94 143 GLY A N 1
ATOM 1110 C CA . GLY A 1 143 ? 12.466 -1.035 -6.309 1.00 78.94 143 GLY A CA 1
ATOM 1111 C C . GLY A 1 143 ? 13.828 -0.617 -6.844 1.00 78.94 143 GLY A C 1
ATOM 1112 O O . GLY A 1 143 ? 14.393 -1.287 -7.713 1.00 78.94 143 GLY A O 1
ATOM 1113 N N . GLY A 1 144 ? 14.364 0.474 -6.308 1.00 71.69 144 GLY A N 1
ATOM 1114 C CA . GLY A 1 144 ? 15.725 0.946 -6.537 1.00 71.69 144 GLY A CA 1
ATOM 1115 C C . GLY A 1 144 ? 16.688 0.400 -5.484 1.00 71.69 144 GLY A C 1
ATOM 1116 O O . GLY A 1 144 ? 16.350 0.301 -4.308 1.00 71.69 144 GLY A O 1
ATOM 1117 N N . GLY A 1 145 ? 17.912 0.056 -5.891 1.00 66.12 145 GLY A N 1
ATOM 1118 C CA . GLY A 1 145 ? 18.945 -0.439 -4.969 1.00 66.12 145 GLY A CA 1
ATOM 1119 C C . GLY A 1 145 ? 18.806 -1.921 -4.582 1.00 66.12 145 GLY A C 1
ATOM 1120 O O . GLY A 1 145 ? 18.136 -2.706 -5.258 1.00 66.12 145 GLY A O 1
ATOM 1121 N N . HIS A 1 146 ? 19.516 -2.339 -3.530 1.00 67.19 146 HIS A N 1
ATOM 1122 C CA . HIS A 1 146 ? 19.585 -3.727 -3.044 1.00 67.19 146 HIS A CA 1
ATOM 1123 C C . HIS A 1 146 ? 18.422 -4.059 -2.101 1.00 67.19 146 HIS A C 1
ATOM 1125 O O . HIS A 1 146 ? 18.603 -4.279 -0.907 1.00 67.19 146 HIS A O 1
ATOM 1131 N N . MET A 1 147 ? 17.209 -4.094 -2.642 1.00 71.06 147 MET A N 1
ATOM 1132 C CA . MET A 1 147 ? 16.010 -4.447 -1.891 1.00 71.06 147 MET A CA 1
ATOM 1133 C C . MET A 1 147 ? 15.866 -5.951 -1.676 1.00 71.06 147 MET A C 1
ATOM 1135 O O . MET A 1 147 ? 15.653 -6.696 -2.627 1.00 71.06 147 MET A O 1
ATOM 1139 N N . THR A 1 148 ? 15.908 -6.403 -0.422 1.00 77.38 148 THR A N 1
ATOM 1140 C CA . THR A 1 148 ? 15.749 -7.824 -0.078 1.00 77.38 148 THR A CA 1
ATOM 1141 C C . THR A 1 148 ? 14.711 -8.052 1.016 1.00 77.38 148 THR A C 1
ATOM 1143 O O . THR A 1 148 ? 14.621 -7.250 1.936 1.00 77.38 148 THR A O 1
ATOM 1146 N N . ASN A 1 149 ? 14.000 -9.188 0.958 1.00 83.06 149 ASN A N 1
ATOM 1147 C CA . ASN A 1 149 ? 13.022 -9.678 1.950 1.00 83.06 149 ASN A CA 1
ATOM 1148 C C . ASN A 1 149 ? 11.621 -9.046 1.904 1.00 83.06 149 ASN A C 1
ATOM 1150 O O . ASN A 1 149 ? 10.934 -8.974 2.925 1.00 83.06 149 ASN A O 1
ATOM 1154 N N . VAL A 1 150 ? 11.163 -8.664 0.713 1.00 86.38 150 VAL A N 1
ATOM 1155 C CA . VAL A 1 150 ? 9.805 -8.143 0.511 1.00 86.38 150 VAL A CA 1
ATOM 1156 C C . VAL A 1 150 ? 8.885 -9.265 0.034 1.00 86.38 150 VAL A C 1
ATOM 1158 O O . VAL A 1 150 ? 9.156 -9.912 -0.977 1.00 86.38 150 VAL A O 1
ATOM 1161 N N . LEU A 1 151 ? 7.786 -9.495 0.746 1.00 91.44 151 LEU A N 1
ATOM 1162 C CA . LEU A 1 151 ? 6.736 -10.438 0.372 1.00 91.44 151 LEU A CA 1
ATOM 1163 C C . LEU A 1 151 ? 5.518 -9.681 -0.160 1.00 91.44 151 LEU A C 1
ATOM 1165 O O . LEU A 1 151 ? 4.929 -8.882 0.559 1.00 91.44 151 LEU A O 1
ATOM 1169 N N . PHE A 1 152 ? 5.099 -9.999 -1.379 1.00 94.25 152 PHE A N 1
ATOM 1170 C CA . PHE A 1 152 ? 3.777 -9.665 -1.899 1.00 94.25 152 PHE A CA 1
ATOM 1171 C C . PHE A 1 152 ? 2.866 -10.875 -1.736 1.00 94.25 152 PHE A C 1
ATOM 1173 O O . PHE A 1 152 ? 3.191 -11.960 -2.224 1.00 94.25 152 PHE A O 1
ATOM 1180 N N . GLN A 1 153 ? 1.734 -10.700 -1.064 1.00 97.38 153 GLN A N 1
ATOM 1181 C CA . GLN A 1 153 ? 0.770 -11.763 -0.822 1.00 97.38 153 GLN A CA 1
ATOM 1182 C C . GLN A 1 153 ? -0.648 -11.292 -1.158 1.00 97.38 153 GLN A C 1
ATOM 1184 O O . GLN A 1 153 ? -1.103 -10.275 -0.654 1.00 97.38 153 GLN A O 1
ATOM 1189 N N . HIS A 1 154 ? -1.379 -12.043 -1.985 1.00 97.56 154 HIS A N 1
ATOM 1190 C CA . HIS A 1 154 ? -2.770 -11.713 -2.360 1.00 97.56 154 HIS A CA 1
ATOM 1191 C C . HIS A 1 154 ? -2.878 -10.346 -3.064 1.00 97.56 154 HIS A C 1
ATOM 1193 O O . HIS A 1 154 ? -3.912 -9.681 -3.017 1.00 97.56 154 HIS A O 1
ATOM 1199 N N . CYS A 1 155 ? -1.800 -9.912 -3.723 1.00 97.12 155 CYS A N 1
ATOM 1200 C CA . CYS A 1 155 ? -1.770 -8.669 -4.487 1.00 97.12 155 CYS A CA 1
ATOM 1201 C C . CYS A 1 155 ? -2.261 -8.874 -5.921 1.00 97.12 155 CYS A C 1
ATOM 1203 O O . CYS A 1 155 ? -2.173 -9.964 -6.494 1.00 97.12 155 CYS A O 1
ATOM 1205 N N . ARG A 1 156 ? -2.732 -7.789 -6.526 1.00 95.81 156 ARG A N 1
ATOM 1206 C CA . ARG A 1 156 ? -3.138 -7.721 -7.927 1.00 95.81 156 ARG A CA 1
ATOM 1207 C C . ARG A 1 156 ? -2.312 -6.673 -8.649 1.00 95.81 156 ARG A C 1
ATOM 1209 O O . ARG A 1 156 ? -2.061 -5.602 -8.109 1.00 95.81 156 ARG A O 1
ATOM 1216 N N . PHE A 1 157 ? -1.902 -6.984 -9.865 1.00 92.88 157 PHE A N 1
ATOM 1217 C CA . PHE A 1 157 ? -1.163 -6.071 -10.722 1.00 92.88 157 PHE A CA 1
ATOM 1218 C C . PHE A 1 157 ? -1.926 -5.966 -12.038 1.00 92.88 157 PHE A C 1
ATOM 1220 O O . PHE A 1 157 ? -1.961 -6.934 -12.799 1.00 92.88 157 PHE A O 1
ATOM 1227 N N . GLY A 1 158 ? -2.568 -4.812 -12.227 1.00 89.44 158 GLY A N 1
ATOM 1228 C CA . GLY A 1 158 ? -3.528 -4.521 -13.283 1.00 89.44 158 GLY A CA 1
ATOM 1229 C C . GLY A 1 158 ? -3.078 -3.440 -14.264 1.00 89.44 158 GLY A C 1
ATOM 1230 O O . GLY A 1 158 ? -2.818 -2.330 -13.829 1.00 89.44 158 GLY A O 1
ATOM 1231 N N . ASN A 1 159 ? -3.084 -3.679 -15.573 1.00 86.25 159 ASN A N 1
ATOM 1232 C CA . ASN A 1 159 ? -2.807 -2.666 -16.606 1.00 86.25 159 ASN A CA 1
ATOM 1233 C C . ASN A 1 159 ? -1.508 -1.869 -16.349 1.00 86.25 159 ASN A C 1
ATOM 1235 O O . ASN A 1 159 ? -1.485 -0.636 -16.377 1.00 86.25 159 ASN A O 1
ATOM 1239 N N . ASN A 1 160 ? -0.427 -2.596 -16.055 1.00 81.12 160 ASN A N 1
ATOM 1240 C CA . ASN A 1 160 ? 0.897 -2.037 -15.768 1.00 81.12 160 ASN A CA 1
ATOM 1241 C C . ASN A 1 160 ? 1.869 -2.392 -16.898 1.00 81.12 160 ASN A C 1
ATOM 1243 O O . ASN A 1 160 ? 1.828 -3.500 -17.427 1.00 81.12 160 ASN A O 1
ATOM 1247 N N . ALA A 1 161 ? 2.810 -1.502 -17.227 1.00 84.12 161 ALA A N 1
ATOM 1248 C CA . ALA A 1 161 ? 3.903 -1.864 -18.135 1.00 84.12 161 ALA A CA 1
ATOM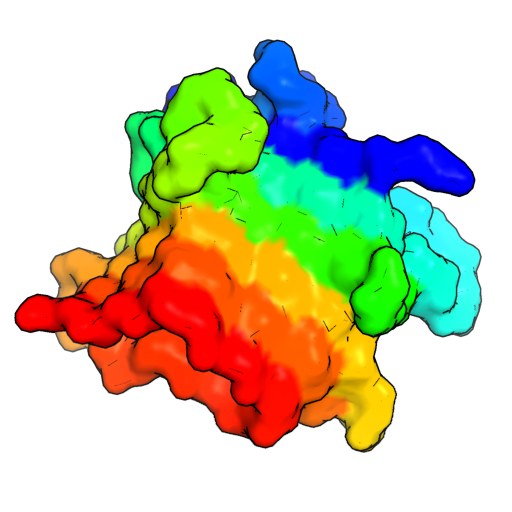 1249 C C . ALA A 1 161 ? 4.858 -2.870 -17.477 1.00 84.12 161 ALA A C 1
ATOM 1251 O O . ALA A 1 161 ? 5.309 -3.814 -18.126 1.00 84.12 161 ALA A O 1
ATOM 1252 N N . THR A 1 162 ? 5.102 -2.696 -16.175 1.00 87.00 162 THR A N 1
ATOM 1253 C CA . THR A 1 162 ? 5.805 -3.665 -15.332 1.00 87.00 162 THR A CA 1
ATOM 1254 C C . THR A 1 162 ? 5.030 -3.844 -14.033 1.00 87.00 162 THR A C 1
ATOM 1256 O O . THR A 1 162 ? 4.717 -2.879 -13.352 1.00 87.00 162 THR A O 1
ATOM 1259 N N . ALA A 1 163 ? 4.720 -5.073 -13.625 1.00 87.31 163 ALA A N 1
ATOM 1260 C CA . ALA A 1 163 ? 4.084 -5.284 -12.321 1.00 87.31 163 ALA A CA 1
ATOM 1261 C C . ALA A 1 163 ? 5.039 -4.947 -11.161 1.00 87.31 163 ALA A C 1
ATOM 1263 O O . ALA A 1 163 ? 4.699 -4.167 -10.275 1.00 87.31 163 ALA A O 1
ATOM 1264 N N . LEU A 1 164 ? 6.247 -5.516 -11.209 1.00 86.94 164 LEU A N 1
ATOM 1265 C CA . LEU A 1 164 ? 7.310 -5.343 -10.222 1.00 86.94 164 LEU A CA 1
ATOM 1266 C C . LEU A 1 164 ? 8.637 -5.118 -10.953 1.00 86.94 164 LEU A C 1
ATOM 1268 O O . LEU A 1 164 ? 9.099 -6.000 -11.680 1.00 86.94 164 LEU A O 1
ATOM 1272 N N . TYR A 1 165 ? 9.252 -3.960 -10.749 1.00 85.88 165 TYR A N 1
ATOM 1273 C CA . TYR A 1 165 ? 10.587 -3.635 -11.238 1.00 85.88 165 TYR A CA 1
ATOM 1274 C C . TYR A 1 165 ? 11.565 -3.590 -10.060 1.00 85.88 165 TYR A C 1
ATOM 1276 O O . TYR A 1 165 ? 11.264 -2.978 -9.044 1.00 85.88 165 TYR A O 1
ATOM 1284 N N . GLY A 1 166 ? 12.742 -4.209 -10.167 1.00 77.38 166 GLY A N 1
ATOM 1285 C CA . GLY A 1 166 ? 13.804 -4.075 -9.163 1.00 77.38 166 GLY A CA 1
ATOM 1286 C C . GLY A 1 166 ? 14.773 -5.255 -9.107 1.00 77.38 166 GLY A C 1
ATOM 1287 O O . GLY A 1 166 ? 14.715 -6.166 -9.933 1.00 77.38 166 GLY A O 1
ATOM 1288 N N . ASN A 1 167 ? 15.682 -5.228 -8.129 1.00 70.06 167 ASN A N 1
ATOM 1289 C CA . ASN A 1 167 ? 16.685 -6.276 -7.907 1.00 70.06 167 ASN A CA 1
ATOM 1290 C C . ASN A 1 167 ? 16.116 -7.518 -7.185 1.00 70.06 167 ASN A C 1
ATOM 1292 O O . ASN A 1 167 ? 14.964 -7.547 -6.764 1.00 70.06 167 ASN A O 1
ATOM 1296 N N . ALA A 1 168 ? 16.923 -8.580 -7.069 1.00 68.25 168 ALA A N 1
ATOM 1297 C CA . ALA A 1 168 ? 16.539 -9.822 -6.393 1.00 68.25 168 ALA A CA 1
ATOM 1298 C C . ALA A 1 168 ? 16.149 -9.585 -4.924 1.00 68.25 168 ALA A C 1
ATOM 1300 O O . ALA A 1 168 ? 16.820 -8.819 -4.244 1.00 68.25 168 ALA A O 1
ATOM 1301 N N . GLY A 1 169 ? 15.138 -10.307 -4.421 1.00 79.50 169 GLY A N 1
ATOM 1302 C CA . GLY A 1 169 ? 14.702 -10.164 -3.026 1.00 79.50 169 GLY A CA 1
ATOM 1303 C C . GLY A 1 169 ? 13.195 -10.161 -2.783 1.00 79.50 169 GLY A C 1
ATOM 1304 O O . GLY A 1 169 ? 12.776 -10.082 -1.627 1.00 79.50 169 GLY A O 1
ATOM 1305 N N . TYR A 1 170 ? 12.398 -10.268 -3.846 1.00 86.00 170 TYR A N 1
ATOM 1306 C CA . TYR A 1 170 ? 10.945 -10.378 -3.771 1.00 86.00 170 TYR A CA 1
ATOM 1307 C C . TYR A 1 170 ? 10.488 -11.830 -3.633 1.00 86.00 170 TYR A C 1
ATOM 1309 O O . TYR A 1 170 ? 10.974 -12.722 -4.329 1.00 86.00 170 TYR A O 1
ATOM 1317 N N . SER A 1 171 ? 9.503 -12.051 -2.772 1.00 91.56 1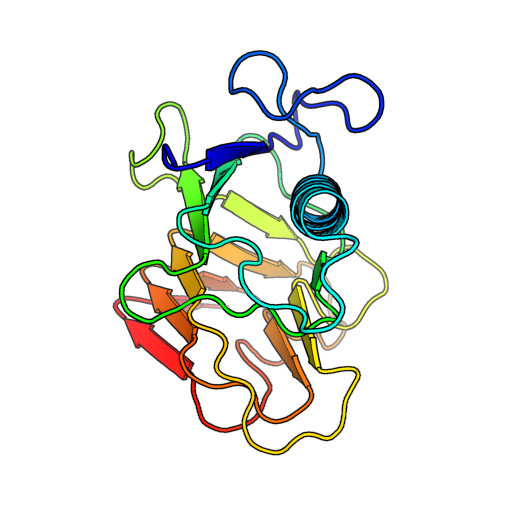71 SER A N 1
ATOM 1318 C CA . SER A 1 171 ? 8.673 -13.253 -2.749 1.00 91.56 171 SER A CA 1
ATOM 1319 C C . SER A 1 171 ? 7.257 -12.879 -3.169 1.00 91.56 171 SER A C 1
ATOM 1321 O O . SER A 1 171 ? 6.753 -11.829 -2.781 1.00 91.56 171 SER A O 1
ATOM 1323 N N . ILE A 1 172 ? 6.617 -13.727 -3.969 1.00 93.19 172 ILE A N 1
ATOM 1324 C CA . ILE A 1 172 ? 5.268 -13.498 -4.494 1.00 93.19 172 ILE A CA 1
ATOM 1325 C C . ILE A 1 172 ? 4.429 -14.730 -4.152 1.00 93.19 172 ILE A C 1
ATOM 1327 O O . ILE A 1 172 ? 4.803 -15.844 -4.519 1.00 93.19 172 ILE A O 1
ATOM 1331 N N . LEU A 1 173 ? 3.316 -14.538 -3.444 1.00 97.00 173 LEU A N 1
ATOM 1332 C CA . LEU A 1 173 ? 2.436 -15.606 -2.970 1.00 97.00 173 LEU A CA 1
ATOM 1333 C C . LEU A 1 173 ? 0.973 -15.280 -3.290 1.00 97.00 173 LEU A C 1
ATOM 1335 O O . LEU A 1 173 ? 0.446 -14.269 -2.839 1.00 97.00 173 LEU A O 1
ATOM 1339 N N . ASP A 1 174 ? 0.305 -16.154 -4.043 1.00 96.75 174 ASP A N 1
ATOM 1340 C CA . ASP A 1 174 ? -1.108 -16.002 -4.432 1.00 96.75 174 ASP A CA 1
ATOM 1341 C C . ASP A 1 174 ? -1.439 -14.624 -5.048 1.00 96.75 174 ASP A C 1
ATOM 1343 O O . ASP A 1 174 ? -2.495 -14.053 -4.790 1.00 96.75 174 ASP A O 1
ATOM 1347 N N . CYS A 1 175 ? -0.526 -14.056 -5.840 1.00 96.50 175 CYS A N 1
ATOM 1348 C CA . CYS A 1 175 ? -0.767 -12.797 -6.545 1.00 96.50 175 CYS A CA 1
ATOM 1349 C C . CYS A 1 175 ? -1.301 -13.036 -7.961 1.00 96.50 175 CYS A C 1
ATOM 1351 O O . CYS A 1 175 ? -0.993 -14.049 -8.596 1.00 96.50 175 CYS A O 1
ATOM 1353 N N . TRP A 1 176 ? -2.042 -12.059 -8.483 1.00 95.50 176 TRP A N 1
ATOM 1354 C CA . TRP A 1 176 ? -2.588 -12.081 -9.839 1.00 95.50 176 TRP A CA 1
ATOM 1355 C C . TRP A 1 176 ? -1.965 -10.991 -10.705 1.00 95.50 176 TRP A C 1
ATOM 1357 O O . TRP A 1 176 ? -1.915 -9.827 -10.316 1.00 95.50 176 TRP A O 1
ATOM 1367 N N . LEU A 1 177 ? -1.540 -11.384 -11.902 1.00 92.25 177 LEU A N 1
ATOM 1368 C CA . LEU A 1 177 ? -1.258 -10.479 -13.011 1.00 92.25 177 LEU A CA 1
ATOM 1369 C C . LEU A 1 177 ? -2.491 -10.496 -13.911 1.00 92.25 177 LEU A C 1
ATOM 1371 O O . LEU A 1 177 ? -2.933 -11.579 -14.308 1.00 92.25 177 LEU A O 1
ATOM 1375 N N . HIS A 1 178 ? -3.076 -9.337 -14.181 1.00 86.62 178 HIS A N 1
ATOM 1376 C CA . HIS A 1 178 ? -4.235 -9.227 -15.056 1.00 86.62 178 HIS A CA 1
ATOM 1377 C C . HIS A 1 178 ? -4.170 -7.940 -15.858 1.00 86.62 178 HIS A C 1
ATOM 1379 O O . HIS A 1 178 ? -3.730 -6.924 -15.351 1.00 86.62 178 HIS A O 1
ATOM 1385 N N . ASP A 1 179 ? -4.665 -7.963 -17.083 1.00 75.88 179 ASP A N 1
ATOM 1386 C CA . ASP A 1 179 ? -4.741 -6.796 -17.958 1.00 75.88 179 ASP A CA 1
ATOM 1387 C C . ASP A 1 179 ? -5.991 -6.941 -18.832 1.00 75.88 179 ASP A C 1
ATOM 1389 O O . ASP A 1 179 ? -6.142 -8.014 -19.468 1.00 75.88 179 ASP A O 1
#

Foldseek 3Di:
DAQAEFEEELVPEDLVPAPRDPVHHHNAPQSVLVVQVVVQPPDVVLADGQFSYEYEYEQPDAHADAHEDAAQHNHDLVGAYEYEYDHPDPPPLAAHEHEPPDPDQERYEAHYPDQDQDREHQYEYGRYEQEYDDPDAHEDYAYYHNYANYEYENYEYYHHNHPYHDDPHYHYYNYDYYD

pLDDT: mean 81.73, std 15.14, range [42.06, 98.12]

Sequence (179 aa):
MAASEIYCDYGLGDDASGDGTQGLPYKTAQKAFDVIHARAAPSPNHTGWGTDTTVWLRDTAPYEEKVLVEEEMTASALLPLVIEGYTNTPGDGGIATFDGTNTETYAFRLESEFGADNNNYYWVVKNIEFKRYTDTAWDGVWGGGHMTNVLFQHCRFGNNATALYGNAGYSILDCWLHD